Protein AF-A0A7C5MKC6-F1 (afdb_monomer_lite)

Radius of gyration: 13.2 Å; chains: 1; bounding box: 36×23×33 Å

pLDDT: mean 96.11, std 6.23, range [58.47, 98.62]

Foldseek 3Di:
DVVVVFDPDLLRVLVVCLVPAQEDEAEQVRVVCQVVSVVSNHHYHYYHPDPPDPVSVVVVVVSVCVVVVHDD

Secondary structure (DSSP, 8-state):
-GGGT---SHHHHHHHHTTT-SEEEEEGGGGGGHHHHHTTT-EEEEE-----SHHHHHHHHHHHHHHTT---

Sequence (72 aa):
MKGLGLKVSAYTVAELYKDFIEYFVLDKRDSSLKNEIEKLNIKVITTNTLMKSLKDKIELSKVILKALKMQI

Structure (mmCIF, N/CA/C/O backbone):
data_AF-A0A7C5MKC6-F1
#
_entry.id   AF-A0A7C5MKC6-F1
#
loop_
_atom_site.group_PDB
_atom_site.id
_atom_site.type_symbol
_atom_site.label_atom_id
_atom_site.label_alt_id
_atom_site.label_comp_id
_atom_site.label_asym_id
_atom_site.label_entity_id
_atom_site.label_seq_id
_atom_site.pdbx_PDB_ins_code
_atom_site.Cartn_x
_atom_site.Cartn_y
_atom_site.Cartn_z
_atom_site.occupancy
_atom_site.B_iso_or_equiv
_atom_site.auth_seq_id
_atom_site.auth_comp_id
_atom_site.auth_asym_id
_atom_site.auth_atom_id
_atom_site.pdbx_PDB_model_num
ATOM 1 N N . MET A 1 1 ? 15.871 -2.956 -4.458 1.00 90.56 1 MET A N 1
ATOM 2 C CA . MET A 1 1 ? 15.582 -2.005 -5.555 1.00 90.56 1 MET A CA 1
ATOM 3 C C . MET A 1 1 ? 16.850 -1.598 -6.294 1.00 90.56 1 MET A C 1
ATOM 5 O O . MET A 1 1 ? 17.092 -2.186 -7.335 1.00 90.56 1 MET A O 1
ATOM 9 N N . LYS A 1 2 ? 17.723 -0.732 -5.748 1.00 91.50 2 LYS A N 1
ATOM 10 C CA . LYS A 1 2 ? 18.961 -0.295 -6.437 1.00 91.50 2 LYS A CA 1
ATOM 11 C C . LYS A 1 2 ? 19.872 -1.439 -6.914 1.00 91.50 2 LYS A C 1
ATOM 13 O O . LYS A 1 2 ? 20.291 -1.423 -8.060 1.00 91.50 2 LYS A O 1
ATOM 18 N N . GLY A 1 3 ? 20.111 -2.454 -6.078 1.00 94.81 3 GLY A N 1
ATOM 19 C CA . GLY A 1 3 ? 20.925 -3.624 -6.458 1.00 94.81 3 GLY A CA 1
ATOM 20 C C . GLY A 1 3 ? 20.319 -4.513 -7.554 1.00 94.81 3 GLY A C 1
ATOM 21 O O . GLY A 1 3 ? 21.012 -5.364 -8.086 1.00 94.81 3 GLY A O 1
ATOM 22 N N . LEU A 1 4 ? 19.046 -4.301 -7.899 1.00 93.88 4 LEU A N 1
ATOM 23 C CA . LEU A 1 4 ? 18.345 -4.975 -8.997 1.00 93.88 4 LEU A CA 1
ATOM 24 C C . LEU A 1 4 ? 18.091 -4.024 -10.183 1.00 93.88 4 LEU A C 1
ATOM 26 O O . LEU A 1 4 ? 17.311 -4.349 -11.066 1.00 93.88 4 LEU A O 1
ATOM 30 N N . GLY A 1 5 ? 18.665 -2.812 -10.174 1.00 94.94 5 GLY A N 1
ATOM 31 C CA . GLY A 1 5 ? 18.418 -1.794 -11.205 1.00 94.94 5 GLY A CA 1
ATOM 32 C C . GLY A 1 5 ? 17.012 -1.177 -11.184 1.00 94.94 5 GLY A C 1
ATOM 33 O O . GLY A 1 5 ? 16.653 -0.429 -12.087 1.00 94.94 5 GLY A O 1
ATOM 34 N N . LEU A 1 6 ? 16.209 -1.455 -10.153 1.00 95.56 6 LEU A N 1
ATOM 35 C CA . LEU A 1 6 ? 14.821 -1.004 -10.055 1.00 95.56 6 LEU A CA 1
ATOM 36 C C . LEU A 1 6 ? 14.705 0.384 -9.409 1.00 95.56 6 LEU A C 1
ATOM 38 O O . LEU A 1 6 ? 15.367 0.679 -8.403 1.00 95.56 6 LEU A O 1
ATOM 42 N N . LYS A 1 7 ? 13.793 1.215 -9.935 1.00 96.19 7 LYS A N 1
ATOM 43 C CA . LYS A 1 7 ? 13.448 2.527 -9.365 1.00 96.19 7 LYS A CA 1
ATOM 44 C C . LYS A 1 7 ? 12.892 2.363 -7.949 1.00 96.19 7 LYS A C 1
ATOM 46 O O . LYS A 1 7 ? 12.006 1.547 -7.712 1.00 96.19 7 LYS A O 1
ATOM 51 N N . VAL A 1 8 ? 13.373 3.176 -7.009 1.00 96.44 8 VAL A N 1
ATOM 52 C CA . VAL A 1 8 ? 12.864 3.196 -5.629 1.00 96.44 8 VAL A CA 1
ATOM 53 C C . VAL A 1 8 ? 11.547 3.976 -5.591 1.00 96.44 8 VAL A C 1
ATOM 55 O O . VAL A 1 8 ? 11.558 5.202 -5.527 1.00 96.44 8 VAL A O 1
ATOM 58 N N . SER A 1 9 ? 10.417 3.276 -5.678 1.00 97.12 9 SER A N 1
ATOM 59 C CA . SER A 1 9 ? 9.075 3.852 -5.530 1.00 97.12 9 SER A CA 1
ATOM 60 C C . SER A 1 9 ? 8.073 2.786 -5.080 1.00 97.12 9 SER A C 1
ATOM 62 O O . SER A 1 9 ? 8.298 1.596 -5.302 1.00 97.12 9 SER A O 1
ATOM 64 N N . ALA A 1 10 ? 6.951 3.209 -4.490 1.00 98.12 10 ALA A N 1
ATOM 65 C CA . ALA A 1 10 ? 5.858 2.300 -4.145 1.00 98.12 10 ALA A CA 1
ATOM 66 C C . ALA A 1 10 ? 5.257 1.618 -5.387 1.00 98.12 10 ALA A C 1
ATOM 68 O O . ALA A 1 10 ? 4.950 0.430 -5.339 1.00 98.12 10 ALA A O 1
ATOM 69 N N . TYR A 1 11 ? 5.173 2.338 -6.515 1.00 98.31 11 TYR A N 1
ATOM 70 C CA . TYR A 1 11 ? 4.715 1.777 -7.789 1.00 98.31 11 TYR A CA 1
ATOM 71 C C . TYR A 1 11 ? 5.564 0.576 -8.219 1.00 98.31 11 TYR A C 1
ATOM 73 O O . TYR A 1 11 ? 5.013 -0.476 -8.515 1.00 98.31 11 TYR A O 1
ATOM 81 N N . THR A 1 12 ? 6.897 0.694 -8.182 1.00 98.19 12 THR A N 1
ATOM 82 C CA . THR A 1 12 ? 7.789 -0.407 -8.581 1.00 98.19 12 THR A CA 1
ATOM 83 C C . THR A 1 12 ? 7.596 -1.641 -7.699 1.00 98.19 12 THR A C 1
ATOM 85 O O . THR A 1 12 ? 7.712 -2.766 -8.172 1.00 98.19 12 THR A O 1
ATOM 88 N N . VAL A 1 13 ? 7.296 -1.450 -6.409 1.00 97.81 13 VAL A N 1
ATOM 89 C CA . VAL A 1 13 ? 7.009 -2.565 -5.496 1.00 97.81 13 VAL A CA 1
ATOM 90 C C . VAL A 1 13 ? 5.680 -3.227 -5.857 1.00 97.81 13 VAL A C 1
ATOM 92 O O . VAL A 1 13 ? 5.620 -4.450 -5.914 1.00 97.81 13 VAL A O 1
ATOM 95 N N . ALA A 1 14 ? 4.635 -2.444 -6.132 1.00 98.31 14 ALA A N 1
ATOM 96 C CA . ALA A 1 14 ? 3.346 -2.984 -6.558 1.00 98.31 14 ALA A CA 1
ATOM 97 C C . ALA A 1 14 ? 3.462 -3.749 -7.887 1.00 98.31 14 ALA A C 1
ATOM 99 O O . ALA A 1 14 ? 2.955 -4.859 -8.000 1.00 98.31 14 ALA A O 1
ATOM 100 N N . GLU A 1 15 ? 4.196 -3.202 -8.860 1.00 97.88 15 GLU A N 1
ATOM 101 C CA . GLU A 1 15 ? 4.447 -3.839 -10.156 1.00 97.88 15 GLU A CA 1
ATOM 102 C C . GLU A 1 15 ? 5.207 -5.162 -10.027 1.00 97.88 15 GLU A C 1
ATOM 104 O O . GLU A 1 15 ? 4.863 -6.125 -10.706 1.00 97.88 15 GLU A O 1
ATOM 109 N N . LEU A 1 16 ? 6.189 -5.238 -9.124 1.00 97.56 16 LEU A N 1
ATOM 110 C CA . LEU A 1 16 ? 6.962 -6.456 -8.871 1.00 97.56 16 LEU A CA 1
ATOM 111 C C . LEU A 1 16 ? 6.112 -7.600 -8.291 1.00 97.56 16 LEU A C 1
ATOM 113 O O . LEU A 1 16 ? 6.448 -8.766 -8.476 1.00 97.56 16 LEU A O 1
ATOM 117 N N . TYR A 1 17 ? 5.032 -7.274 -7.580 1.00 97.69 17 TYR A N 1
ATOM 118 C CA . TYR A 1 17 ? 4.187 -8.247 -6.882 1.00 97.69 17 TYR A CA 1
ATOM 119 C C . TYR A 1 17 ? 2.799 -8.441 -7.510 1.00 97.69 17 TYR A C 1
ATOM 121 O O . TYR A 1 17 ? 2.014 -9.250 -7.014 1.00 97.69 17 TYR A O 1
ATOM 129 N N . LYS A 1 18 ? 2.494 -7.734 -8.606 1.00 97.94 18 LYS A N 1
ATOM 130 C CA . LYS A 1 18 ? 1.158 -7.677 -9.227 1.00 97.94 18 LYS A CA 1
ATOM 131 C C . LYS A 1 18 ? 0.574 -9.037 -9.613 1.00 97.94 18 LYS A C 1
ATOM 133 O O . LYS A 1 18 ? -0.640 -9.182 -9.647 1.00 97.94 18 LYS A O 1
ATOM 138 N N . ASP A 1 19 ? 1.424 -10.025 -9.883 1.00 97.94 19 ASP A N 1
ATOM 139 C CA . ASP A 1 19 ? 0.987 -11.328 -10.389 1.00 97.94 19 ASP A CA 1
ATOM 140 C C . ASP A 1 19 ? 0.282 -12.182 -9.318 1.00 97.94 19 ASP A C 1
ATOM 142 O O . ASP A 1 19 ? -0.379 -13.161 -9.657 1.00 97.94 19 ASP A O 1
ATOM 146 N N . PHE A 1 20 ? 0.410 -11.836 -8.029 1.00 97.38 20 PHE A N 1
ATOM 147 C CA . PHE A 1 20 ? -0.163 -12.632 -6.936 1.00 97.38 20 PHE A CA 1
ATOM 148 C C . PHE A 1 20 ? -0.806 -11.832 -5.795 1.00 97.38 20 PHE A C 1
ATOM 150 O O . PHE A 1 20 ? -1.359 -12.439 -4.876 1.00 97.38 20 PHE A O 1
ATOM 157 N N . ILE A 1 21 ? -0.749 -10.496 -5.813 1.00 97.38 21 ILE A N 1
ATOM 158 C CA . ILE A 1 21 ? -1.404 -9.667 -4.790 1.00 97.38 21 ILE A CA 1
ATOM 159 C C . ILE A 1 21 ? -2.727 -9.099 -5.297 1.00 97.38 21 ILE A C 1
ATOM 161 O O . ILE A 1 21 ? -2.823 -8.603 -6.412 1.00 97.38 21 ILE A O 1
ATOM 165 N N . GLU A 1 22 ? -3.740 -9.102 -4.434 1.00 96.94 22 GLU A N 1
ATOM 166 C CA . GLU A 1 22 ? -5.009 -8.413 -4.697 1.00 96.94 22 GLU A CA 1
ATOM 167 C C . GLU A 1 22 ? -5.019 -6.991 -4.112 1.00 96.94 22 GLU A C 1
ATOM 169 O O . GLU A 1 22 ? -5.630 -6.081 -4.672 1.00 96.94 22 GLU A O 1
ATOM 174 N N . TYR A 1 23 ? -4.329 -6.790 -2.986 1.00 97.94 23 TYR A N 1
ATOM 175 C CA . TYR A 1 23 ? -4.324 -5.543 -2.226 1.00 97.94 23 TYR A CA 1
ATOM 176 C C . TYR A 1 23 ? -2.910 -4.990 -2.060 1.00 97.94 23 TYR A C 1
ATOM 178 O O . TYR A 1 23 ? -1.965 -5.736 -1.802 1.00 97.94 23 TYR A O 1
ATOM 186 N N . PHE A 1 24 ? -2.781 -3.666 -2.109 1.00 98.38 24 PHE A N 1
ATOM 187 C CA . PHE A 1 24 ? -1.542 -2.952 -1.819 1.00 98.38 24 PHE A CA 1
ATOM 188 C C . PHE A 1 24 ? -1.802 -1.785 -0.868 1.00 98.38 24 PHE A C 1
ATOM 190 O O . PHE A 1 24 ? -2.650 -0.927 -1.118 1.00 98.38 24 PHE A O 1
ATOM 197 N N . VAL A 1 25 ? -1.075 -1.756 0.248 1.00 98.44 25 VAL A N 1
ATOM 198 C CA . VAL A 1 25 ? -1.189 -0.692 1.251 1.00 98.44 25 VAL A CA 1
ATOM 199 C C . VAL A 1 25 ? -0.158 0.388 0.941 1.00 98.44 25 VAL A C 1
ATOM 201 O O . VAL A 1 25 ? 1.042 0.129 0.948 1.00 98.44 25 VAL A O 1
ATOM 204 N N . LEU A 1 26 ? -0.637 1.598 0.672 1.00 98.56 26 LEU A N 1
ATOM 205 C CA . LEU A 1 26 ? 0.153 2.745 0.240 1.00 98.56 26 LEU A CA 1
ATOM 206 C C . LEU A 1 26 ? 0.185 3.813 1.339 1.00 98.56 26 LEU A C 1
ATOM 208 O O . LEU A 1 26 ? -0.851 4.122 1.935 1.00 98.56 26 LEU A O 1
ATOM 212 N N . ASP A 1 27 ? 1.351 4.411 1.592 1.00 98.44 27 ASP A N 1
ATOM 213 C CA . ASP A 1 27 ? 1.423 5.534 2.529 1.00 98.44 27 ASP A CA 1
ATOM 214 C C . ASP A 1 27 ? 0.690 6.762 1.970 1.00 98.44 27 ASP A C 1
ATOM 216 O O . ASP A 1 27 ? 0.738 7.051 0.774 1.00 98.44 27 ASP A O 1
ATOM 220 N N . LYS A 1 28 ? 0.048 7.538 2.847 1.00 97.88 28 LYS A N 1
ATOM 221 C CA . LYS A 1 28 ? -0.612 8.804 2.489 1.00 97.88 28 LYS A CA 1
ATOM 222 C C . LYS A 1 28 ? 0.312 9.780 1.757 1.00 97.88 28 LYS A C 1
ATOM 224 O O . LYS A 1 28 ? -0.173 10.547 0.928 1.00 97.88 28 LYS A O 1
ATOM 229 N N . ARG A 1 29 ? 1.618 9.762 2.024 1.00 97.81 29 ARG A N 1
ATOM 230 C CA . ARG A 1 29 ? 2.602 10.618 1.336 1.00 97.81 29 ARG A CA 1
ATOM 231 C C . ARG A 1 29 ? 2.743 10.285 -0.148 1.00 97.81 29 ARG A C 1
ATOM 233 O O . ARG A 1 29 ? 3.038 11.181 -0.929 1.00 97.81 29 ARG A O 1
ATOM 240 N N . ASP A 1 30 ? 2.458 9.043 -0.525 1.00 98.00 30 ASP A N 1
ATOM 241 C CA . ASP A 1 30 ? 2.554 8.545 -1.897 1.00 98.00 30 ASP A CA 1
ATOM 242 C C . ASP A 1 30 ? 1.185 8.476 -2.595 1.00 98.00 30 ASP A C 1
ATOM 244 O O . ASP A 1 30 ? 1.066 7.875 -3.659 1.00 98.00 30 ASP A O 1
ATOM 248 N N . SER A 1 31 ? 0.136 9.098 -2.034 1.00 97.69 31 SER A N 1
ATOM 249 C CA . SER A 1 31 ? -1.246 9.018 -2.551 1.00 97.69 31 SER A CA 1
ATOM 250 C C . SER A 1 31 ? -1.385 9.365 -4.036 1.00 97.69 31 SER A C 1
ATOM 252 O O . SER A 1 31 ? -2.286 8.854 -4.697 1.00 97.69 31 SER A O 1
ATOM 254 N N . SER A 1 32 ? -0.502 10.206 -4.581 1.00 98.12 32 SER A N 1
ATOM 255 C CA . SER A 1 32 ? -0.482 10.544 -6.009 1.00 98.12 32 SER A CA 1
ATOM 256 C C . SER A 1 32 ? -0.198 9.342 -6.919 1.00 98.12 32 SER A C 1
ATOM 258 O O . SER A 1 32 ? -0.601 9.357 -8.077 1.00 98.12 32 SER A O 1
ATOM 260 N N . LEU A 1 33 ? 0.443 8.285 -6.409 1.00 98.31 33 LEU A N 1
ATOM 261 C CA . LEU A 1 33 ? 0.715 7.046 -7.144 1.00 98.31 33 LEU A CA 1
AT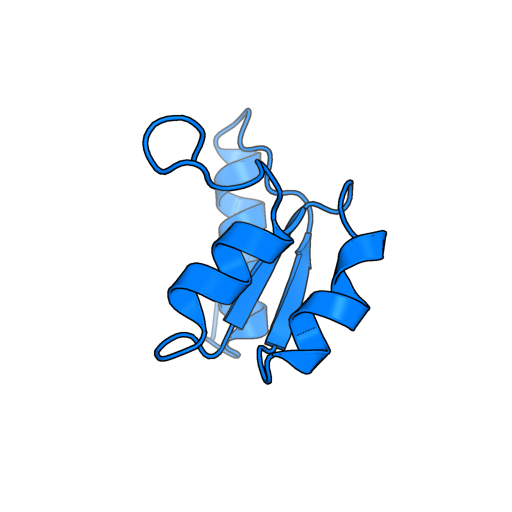OM 262 C C . LEU A 1 33 ? -0.478 6.087 -7.174 1.00 98.31 33 LEU A C 1
ATOM 264 O O . LEU A 1 33 ? -0.443 5.116 -7.927 1.00 98.31 33 LEU A O 1
AT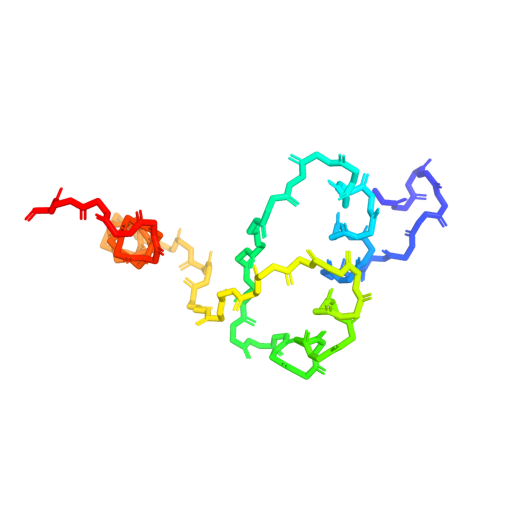OM 268 N N . LYS A 1 34 ? -1.524 6.335 -6.374 1.00 98.44 34 LYS A N 1
ATOM 269 C CA . LYS A 1 34 ? -2.663 5.422 -6.217 1.00 98.44 34 LYS A CA 1
ATOM 270 C C . LYS A 1 34 ? -3.267 5.017 -7.563 1.00 98.44 34 LYS A C 1
ATOM 272 O O . LYS A 1 34 ? -3.330 3.829 -7.856 1.00 98.44 34 LYS A O 1
ATOM 277 N N . ASN A 1 35 ? -3.651 5.997 -8.380 1.00 98.31 35 ASN A N 1
ATOM 278 C CA . ASN A 1 35 ? -4.335 5.741 -9.648 1.00 98.31 35 ASN A CA 1
ATOM 279 C C . ASN A 1 35 ? -3.461 4.939 -10.623 1.00 98.31 35 ASN A C 1
ATOM 281 O O . ASN A 1 35 ? -3.972 4.092 -11.345 1.00 98.31 35 ASN A O 1
ATOM 285 N N . GLU A 1 36 ? -2.147 5.183 -10.644 1.00 98.38 36 GLU A N 1
ATOM 286 C CA . GLU A 1 36 ? -1.225 4.424 -11.497 1.00 98.38 36 GLU A CA 1
ATOM 287 C C . GLU A 1 36 ? -1.056 2.981 -11.013 1.00 98.38 36 GLU A C 1
ATOM 289 O O . GLU A 1 36 ? -0.989 2.070 -11.830 1.00 98.38 36 GLU A O 1
ATOM 294 N N . ILE A 1 37 ? -1.036 2.750 -9.697 1.00 98.62 37 ILE A N 1
ATOM 295 C CA . ILE A 1 37 ? -0.969 1.394 -9.136 1.00 98.62 37 ILE A CA 1
ATOM 296 C C . ILE A 1 37 ? -2.277 0.633 -9.392 1.00 98.62 37 ILE A C 1
ATOM 298 O O . ILE A 1 37 ? -2.240 -0.547 -9.724 1.00 98.62 37 ILE A O 1
ATOM 302 N N . GLU A 1 38 ? -3.435 1.290 -9.297 1.00 98.44 38 GLU A N 1
ATOM 303 C CA . GLU A 1 38 ? -4.732 0.651 -9.564 1.00 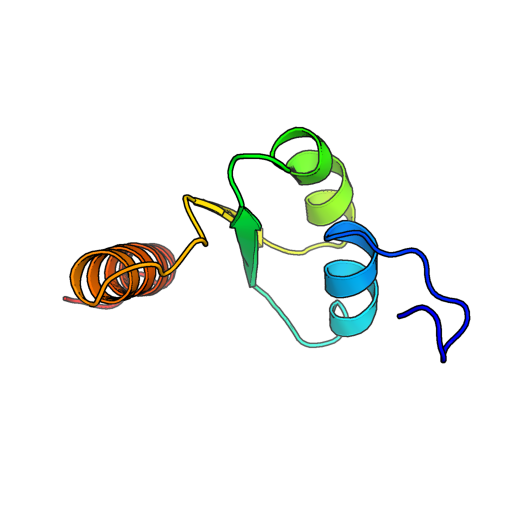98.44 38 GLU A CA 1
ATOM 304 C C . GLU A 1 38 ? -4.869 0.174 -11.023 1.00 98.44 38 GLU A C 1
ATOM 306 O O . GLU A 1 38 ? -5.531 -0.833 -11.273 1.00 98.44 38 GLU A O 1
ATOM 311 N N . LYS A 1 39 ? -4.166 0.799 -11.983 1.00 98.44 39 LYS A N 1
ATOM 312 C CA . LYS A 1 39 ? -4.081 0.315 -13.380 1.00 98.44 39 LYS A CA 1
ATOM 313 C C . LYS A 1 39 ? -3.394 -1.048 -13.518 1.00 98.44 39 LYS A C 1
ATOM 315 O O . LYS A 1 39 ? -3.542 -1.692 -14.551 1.00 98.44 39 LYS A O 1
ATOM 320 N N . LEU A 1 40 ? -2.669 -1.503 -12.496 1.00 98.19 40 LEU A N 1
ATOM 321 C CA . LEU A 1 40 ? -2.077 -2.842 -12.440 1.00 98.19 40 LEU A CA 1
ATOM 322 C C . LEU A 1 40 ? -3.084 -3.919 -11.991 1.00 98.19 40 LEU A C 1
ATOM 324 O O . LEU A 1 40 ? -2.668 -5.034 -11.700 1.00 98.19 40 LEU A O 1
ATOM 328 N N . ASN A 1 41 ? -4.386 -3.601 -11.921 1.00 97.88 41 ASN A N 1
ATOM 329 C CA . ASN A 1 41 ? -5.450 -4.446 -11.357 1.00 97.88 41 ASN A CA 1
ATOM 330 C C . ASN A 1 41 ? -5.264 -4.774 -9.863 1.00 97.88 41 ASN A C 1
ATOM 332 O O . ASN A 1 41 ? -5.724 -5.807 -9.379 1.00 97.88 41 ASN A O 1
ATOM 336 N N . ILE A 1 42 ? -4.635 -3.866 -9.113 1.00 98.25 42 ILE A N 1
ATOM 337 C CA . ILE A 1 42 ? -4.404 -4.001 -7.671 1.00 98.25 42 ILE A CA 1
ATOM 338 C C . ILE A 1 42 ? -5.322 -3.039 -6.910 1.00 98.25 42 ILE A C 1
ATOM 340 O O . ILE A 1 42 ? -5.396 -1.855 -7.234 1.00 98.25 42 ILE A O 1
ATOM 344 N N . LYS A 1 43 ? -5.985 -3.507 -5.848 1.00 97.94 43 LYS A N 1
ATOM 345 C CA . LYS A 1 43 ? -6.775 -2.648 -4.950 1.00 97.94 43 LYS A CA 1
ATOM 346 C C . LYS A 1 43 ? -5.852 -1.879 -4.008 1.00 97.94 43 LYS A C 1
ATOM 348 O O . LYS A 1 43 ? -5.133 -2.484 -3.212 1.00 97.94 43 LYS A O 1
ATOM 353 N N . VAL A 1 44 ? -5.902 -0.548 -4.031 1.00 98.25 44 VAL A N 1
ATOM 354 C CA . VAL A 1 44 ? -5.000 0.281 -3.216 1.00 98.25 44 VAL A CA 1
ATOM 355 C C . VAL A 1 44 ? -5.692 0.840 -1.975 1.00 98.25 44 VAL A C 1
ATOM 357 O O . VAL A 1 44 ? -6.705 1.537 -2.055 1.00 98.25 44 VAL A O 1
ATOM 360 N N . ILE A 1 45 ? -5.095 0.590 -0.809 1.00 98.19 45 ILE A N 1
ATOM 361 C CA . ILE A 1 45 ? -5.523 1.135 0.484 1.00 98.19 45 ILE A CA 1
ATOM 362 C C . ILE A 1 45 ? -4.520 2.201 0.912 1.00 98.19 45 ILE A C 1
ATOM 364 O O . ILE A 1 45 ? -3.379 1.889 1.238 1.00 98.19 45 ILE A O 1
ATOM 368 N N . THR A 1 46 ? -4.942 3.460 0.962 1.00 98.06 46 THR A N 1
ATOM 369 C CA . THR A 1 46 ? -4.072 4.559 1.393 1.00 98.06 46 THR A CA 1
ATOM 370 C C . THR A 1 46 ? -4.216 4.824 2.892 1.00 98.06 46 THR A C 1
ATOM 372 O O . THR A 1 46 ? -5.309 5.124 3.372 1.00 98.06 46 THR A O 1
ATOM 375 N N . THR A 1 47 ? -3.122 4.752 3.654 1.00 98.19 47 THR A N 1
ATOM 376 C CA . THR A 1 47 ? -3.122 4.987 5.111 1.00 98.19 47 THR A CA 1
ATOM 377 C C . THR A 1 47 ? -1.761 5.483 5.621 1.00 98.19 47 THR A C 1
ATOM 379 O O . THR A 1 47 ? -0.851 5.701 4.836 1.00 98.19 47 THR A O 1
ATOM 382 N N . ASN A 1 48 ? -1.609 5.746 6.921 1.00 98.06 48 ASN A N 1
ATOM 383 C CA . ASN A 1 48 ? -0.285 5.981 7.510 1.00 98.06 48 ASN A CA 1
ATOM 384 C C . ASN A 1 48 ? 0.430 4.636 7.692 1.00 98.06 48 ASN A C 1
ATOM 386 O O . ASN A 1 48 ? -0.055 3.803 8.454 1.00 98.06 48 ASN A O 1
ATOM 390 N N . THR A 1 49 ? 1.581 4.439 7.049 1.00 98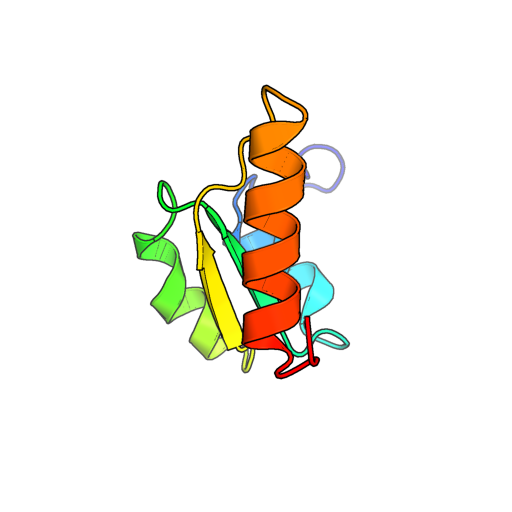.06 49 THR A N 1
ATOM 391 C CA . THR A 1 49 ? 2.381 3.210 7.180 1.00 98.06 49 THR A CA 1
ATOM 392 C C . THR A 1 49 ? 3.598 3.388 8.089 1.00 98.06 49 THR A C 1
ATOM 394 O O . THR A 1 49 ? 4.361 2.444 8.296 1.00 98.06 49 THR A O 1
ATOM 397 N N . LEU A 1 50 ? 3.801 4.580 8.666 1.00 97.88 50 LEU A N 1
ATOM 398 C CA . LEU A 1 50 ? 4.869 4.815 9.637 1.00 97.88 50 LEU A CA 1
ATOM 399 C C . LEU A 1 50 ? 4.501 4.253 11.012 1.00 97.88 50 LEU A C 1
ATOM 401 O O . LEU A 1 50 ? 3.641 4.786 11.710 1.00 97.88 50 LEU A O 1
ATOM 405 N N . MET A 1 51 ? 5.225 3.214 11.421 1.00 97.25 51 MET A N 1
ATOM 406 C CA . MET A 1 51 ? 5.037 2.495 12.681 1.00 97.25 51 MET A CA 1
ATOM 407 C C . MET A 1 51 ? 6.051 2.941 13.746 1.00 97.25 51 MET A C 1
ATOM 409 O O . MET A 1 51 ? 6.974 2.197 14.078 1.00 97.25 51 MET A O 1
ATOM 413 N N . LYS A 1 52 ? 5.919 4.168 14.266 1.00 97.75 52 LYS A N 1
ATOM 414 C CA . LYS A 1 52 ? 6.861 4.724 15.261 1.00 97.75 52 LYS A CA 1
ATOM 415 C C . LYS A 1 52 ? 6.607 4.207 16.679 1.00 97.75 52 LYS A C 1
ATOM 417 O O . LYS A 1 52 ? 7.513 4.207 17.505 1.00 97.75 52 LYS A O 1
ATOM 422 N N . SER A 1 53 ? 5.385 3.769 16.955 1.00 98.44 53 SER A N 1
ATOM 423 C CA . SER A 1 53 ? 4.935 3.266 18.250 1.00 98.44 53 SER A CA 1
ATOM 424 C C . SER A 1 53 ? 4.100 1.990 18.101 1.00 98.44 53 SER A C 1
ATOM 426 O O . SER A 1 53 ? 3.657 1.639 17.006 1.00 98.44 53 SER A O 1
ATOM 428 N N . LEU A 1 54 ? 3.838 1.296 19.215 1.00 98.44 54 LEU A N 1
ATOM 429 C CA . LEU A 1 54 ? 2.903 0.164 19.232 1.00 98.44 54 LEU A CA 1
ATOM 430 C C . LEU A 1 54 ? 1.493 0.590 18.794 1.00 98.44 54 LEU A C 1
ATOM 432 O O . LEU A 1 54 ? 0.834 -0.139 18.057 1.00 98.44 54 LEU A O 1
ATOM 436 N N . LYS A 1 55 ? 1.058 1.791 19.192 1.00 98.25 55 LYS A N 1
ATOM 437 C CA . LYS A 1 55 ? -0.229 2.356 18.776 1.00 98.25 55 LYS A CA 1
ATOM 438 C C . LYS A 1 55 ? -0.318 2.474 17.254 1.00 98.25 55 LYS A C 1
ATOM 440 O O . LYS A 1 55 ? -1.320 2.063 16.685 1.00 98.25 55 LYS A O 1
ATOM 445 N N . ASP A 1 56 ? 0.739 2.946 16.592 1.00 98.19 56 ASP A N 1
ATOM 446 C CA . ASP A 1 56 ? 0.757 3.065 15.127 1.00 98.19 56 ASP A CA 1
ATOM 447 C C . ASP A 1 56 ? 0.622 1.702 14.436 1.00 98.19 56 ASP A C 1
ATOM 449 O O . ASP A 1 56 ? -0.093 1.578 13.443 1.00 98.19 56 ASP A O 1
ATOM 453 N N . LYS A 1 57 ? 1.268 0.661 14.983 1.00 98.31 57 LYS A N 1
ATOM 454 C CA . LYS A 1 57 ? 1.145 -0.717 14.477 1.00 98.31 57 LYS A CA 1
ATOM 455 C C . LYS A 1 57 ? -0.287 -1.237 14.598 1.00 98.31 57 LYS A C 1
ATOM 457 O O . LYS A 1 57 ? -0.799 -1.824 13.649 1.00 98.31 57 LYS A O 1
ATOM 462 N N . ILE A 1 58 ? -0.922 -1.006 15.750 1.00 98.12 58 ILE A N 1
ATOM 463 C CA . ILE A 1 58 ? -2.309 -1.411 16.018 1.00 98.12 58 ILE A CA 1
ATOM 464 C C . ILE A 1 58 ? -3.281 -0.670 15.090 1.00 98.12 58 ILE A C 1
ATOM 466 O O . ILE A 1 58 ? -4.212 -1.266 14.561 1.00 98.12 58 ILE A O 1
ATOM 470 N N . GLU A 1 59 ? -3.081 0.626 14.863 1.00 97.94 59 GLU A N 1
ATOM 471 C CA . GLU A 1 59 ? -3.950 1.386 13.961 1.00 97.94 59 GLU A CA 1
ATOM 472 C C . GLU A 1 59 ? -3.785 0.946 12.500 1.00 97.94 59 GLU A C 1
ATOM 474 O O . GLU A 1 59 ? -4.781 0.761 11.798 1.00 97.94 59 GLU A O 1
ATOM 479 N N . LE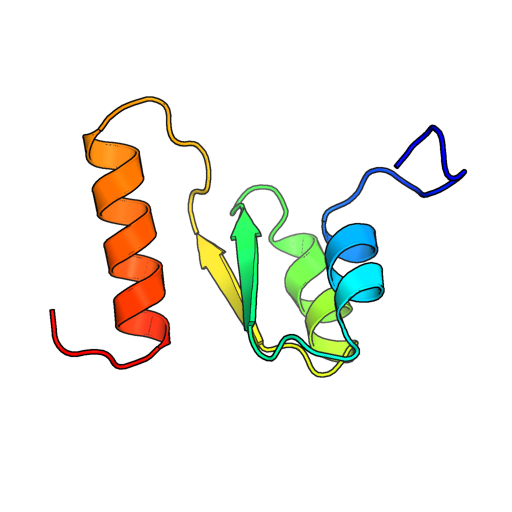U A 1 60 ? -2.554 0.688 12.046 1.00 98.06 60 LEU A N 1
ATOM 480 C CA . LEU A 1 60 ? -2.315 0.139 10.712 1.00 98.06 60 LEU A CA 1
ATOM 481 C C . LEU A 1 60 ? -2.968 -1.242 10.540 1.00 98.06 60 LEU A C 1
ATOM 483 O O . LEU A 1 60 ? -3.623 -1.481 9.524 1.00 98.06 60 LEU A O 1
ATOM 487 N N . SER A 1 61 ? -2.848 -2.137 11.529 1.00 97.31 61 SER A N 1
ATOM 488 C CA . SER A 1 61 ? -3.454 -3.471 11.448 1.00 97.31 61 SER A CA 1
ATOM 489 C C . SER A 1 61 ? -4.981 -3.411 11.397 1.00 97.31 61 SER A C 1
ATOM 491 O O . SER A 1 61 ? -5.581 -4.084 10.561 1.00 97.31 61 SER A O 1
ATOM 493 N N . LYS A 1 62 ? -5.619 -2.547 12.199 1.00 97.50 62 LYS A N 1
ATOM 494 C CA . LYS A 1 62 ? -7.073 -2.317 12.141 1.00 97.50 62 LYS A CA 1
ATOM 495 C C . LYS A 1 62 ? -7.529 -1.854 10.760 1.00 97.50 62 LYS A C 1
ATOM 497 O O . LYS A 1 62 ? -8.546 -2.334 10.265 1.00 97.50 62 LYS A O 1
ATOM 502 N N . VAL A 1 63 ? -6.788 -0.939 10.125 1.00 97.31 63 VAL A N 1
ATOM 503 C CA . VAL A 1 63 ? -7.098 -0.475 8.761 1.00 97.31 63 VAL A CA 1
ATOM 504 C C . VAL A 1 63 ? -7.050 -1.636 7.768 1.00 97.31 63 VAL A C 1
ATOM 506 O O . VAL A 1 63 ? -7.964 -1.768 6.955 1.00 97.31 63 VAL A O 1
ATOM 509 N N . ILE A 1 64 ? -6.030 -2.494 7.858 1.00 96.56 64 ILE A N 1
ATOM 510 C CA . ILE A 1 64 ? -5.875 -3.660 6.978 1.00 96.56 64 ILE A CA 1
ATOM 511 C C . ILE A 1 64 ? -7.017 -4.661 7.197 1.00 96.56 64 ILE A C 1
ATOM 513 O O . ILE A 1 64 ? -7.693 -5.026 6.238 1.00 96.56 64 ILE A O 1
ATOM 517 N N . LEU A 1 65 ? -7.296 -5.050 8.445 1.00 97.06 65 LEU A N 1
ATOM 518 C CA . LEU A 1 65 ? -8.376 -5.990 8.773 1.00 97.06 65 LEU A CA 1
ATOM 519 C C . LEU A 1 65 ? -9.744 -5.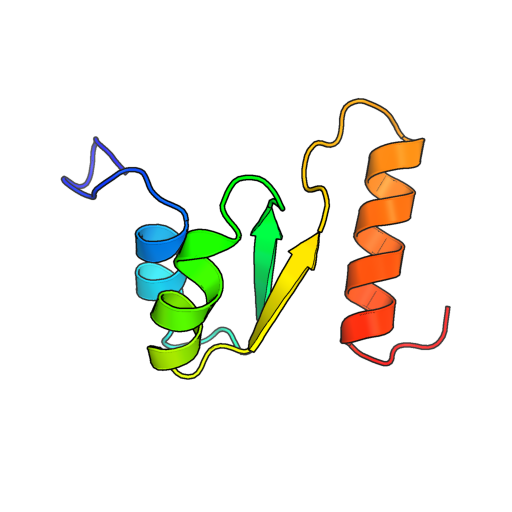473 8.313 1.00 97.06 65 LEU A C 1
ATOM 521 O O . LEU A 1 65 ? -10.518 -6.211 7.702 1.00 97.06 65 LEU A O 1
ATOM 525 N N . LYS A 1 66 ? -10.016 -4.179 8.524 1.00 95.44 66 LYS A N 1
ATOM 526 C CA . LYS A 1 66 ? -11.243 -3.532 8.051 1.00 95.44 66 LYS A CA 1
ATOM 527 C C . LYS A 1 66 ? -11.349 -3.563 6.526 1.00 95.44 66 LYS A C 1
ATOM 529 O O . LYS A 1 66 ? -12.430 -3.820 6.000 1.00 95.44 66 LYS A O 1
ATOM 534 N N . ALA A 1 67 ? -10.253 -3.313 5.809 1.00 93.06 67 ALA A N 1
ATOM 535 C CA . ALA A 1 67 ? -10.240 -3.356 4.347 1.00 93.06 67 ALA A CA 1
ATOM 536 C C . ALA A 1 67 ? -10.485 -4.773 3.797 1.00 93.06 67 ALA A C 1
ATOM 538 O O . ALA A 1 67 ? -11.141 -4.924 2.766 1.00 93.06 67 ALA A O 1
ATOM 539 N N . LEU A 1 68 ? -10.034 -5.797 4.525 1.00 93.62 68 LEU A N 1
ATOM 540 C CA . LEU A 1 68 ? -10.302 -7.210 4.240 1.00 93.62 68 LEU A CA 1
ATOM 541 C C . LEU A 1 68 ? -11.685 -7.680 4.727 1.00 93.62 68 LEU A C 1
ATOM 543 O O . LEU A 1 68 ? -12.011 -8.856 4.594 1.00 93.62 68 LEU A O 1
ATOM 547 N N . LYS A 1 69 ? -12.514 -6.775 5.276 1.00 90.12 69 LYS A N 1
ATOM 548 C CA . LYS A 1 69 ? -13.836 -7.073 5.858 1.00 90.12 69 LYS A CA 1
ATOM 549 C C . LYS A 1 69 ? -13.795 -8.163 6.938 1.00 90.12 69 LYS A C 1
ATOM 551 O O . LYS A 1 69 ? -14.773 -8.880 7.137 1.00 90.12 69 LYS A O 1
ATOM 556 N N . MET A 1 70 ? -12.674 -8.283 7.641 1.00 85.50 70 MET A N 1
ATOM 557 C CA . MET A 1 70 ? -12.546 -9.190 8.776 1.00 85.50 70 MET A CA 1
ATOM 558 C C . MET A 1 70 ? -13.212 -8.547 9.997 1.00 85.50 70 MET A C 1
ATOM 560 O O . MET A 1 70 ? -13.071 -7.342 10.215 1.00 85.50 70 MET A O 1
ATOM 564 N N . GLN A 1 71 ? -13.968 -9.331 10.772 1.00 65.31 71 GLN A N 1
ATOM 565 C CA . GLN A 1 71 ? -14.527 -8.868 12.046 1.00 65.31 71 GLN A CA 1
ATOM 566 C C . GLN A 1 71 ? -13.374 -8.615 13.030 1.00 65.31 71 GLN A C 1
ATOM 568 O O . GLN A 1 71 ? -12.465 -9.440 13.131 1.00 65.31 71 GLN A O 1
ATOM 573 N N . ILE A 1 72 ? -13.394 -7.452 13.686 1.00 58.47 72 ILE A N 1
ATOM 574 C CA . ILE A 1 72 ? -12.377 -6.975 14.639 1.00 58.47 72 ILE A CA 1
ATOM 575 C C . ILE A 1 72 ? -13.019 -6.875 16.016 1.00 58.47 72 ILE A C 1
ATOM 577 O O . ILE A 1 72 ? -14.168 -6.376 16.059 1.00 58.47 72 ILE A O 1
#